Protein AF-A0A419V5K7-F1 (afdb_monomer)

Nearest PDB structures (foldseek):
  6lty-assembly1_B  TM=7.013E-01  e=1.078E+00  Mycobacterium tuberculosis H37Rv
  2fjr-assembly1_A  TM=6.023E-01  e=2.758E+00  Eganvirus ev186
  6b1u-assembly2_C  TM=4.070E-01  e=2.758E+00  Homo sapiens

Mean predicted aligned error: 8.66 Å

Sequence (74 aa):
MFDRNKEIRKAKQNVPYWLIAERLAVHENTLKNWMRKELPDKQKTRILRIIEELKFEIEKERDQIGREDDIHSS

Foldseek 3Di:
DDQAPVVLVVLQVPPDLQQLCVVVVHHSVVVVVPSVDHDDPVVSVVSSVSSVVVVVVVVVVVVVVVPPPPPDDD

Secondary structure (DSSP, 8-state):
---TTHHHHHHHTTS-HHHHHHHTTS-HHHHHHHHHSPPPHHHHHHHHHHHHHHHHHHHHHHHHHTTSTTS---

Solvent-accessible surface area (backbone atoms only — not comparable to full-atom values): 4593 Å² total; per-residue (Å²): 131,86,75,56,61,56,65,58,60,61,68,32,73,88,59,56,65,58,60,56,14,53,79,68,74,45,53,45,69,56,50,56,50,45,52,75,44,91,69,57,66,74,58,51,53,51,53,51,52,53,43,53,51,51,52,52,49,56,53,54,51,56,65,60,62,76,71,68,83,82,79,83,84,129

Structure (mmCIF, N/CA/C/O backbone):
data_AF-A0A419V5K7-F1
#
_entry.id   AF-A0A419V5K7-F1
#
loop_
_atom_site.group_PDB
_atom_site.id
_atom_site.type_symbol
_atom_site.label_atom_id
_atom_site.label_alt_id
_atom_site.label_comp_id
_atom_site.label_asym_id
_atom_site.label_entity_id
_atom_site.label_seq_id
_atom_site.pdbx_PDB_ins_code
_atom_site.Cartn_x
_atom_site.Cartn_y
_atom_site.Cartn_z
_atom_site.occupancy
_atom_site.B_iso_or_equiv
_atom_site.auth_seq_id
_atom_site.auth_comp_id
_atom_site.auth_asym_id
_atom_site.auth_atom_id
_atom_site.pdbx_PDB_model_num
ATOM 1 N N . MET A 1 1 ? 14.570 15.179 -7.893 1.00 45.88 1 MET A N 1
ATOM 2 C CA . MET A 1 1 ? 14.370 13.920 -7.140 1.00 45.88 1 MET A CA 1
ATOM 3 C C . MET A 1 1 ? 13.116 13.264 -7.699 1.00 45.88 1 MET A C 1
ATOM 5 O O . MET A 1 1 ? 12.058 13.871 -7.630 1.00 45.88 1 MET A O 1
ATOM 9 N N . PHE A 1 2 ? 13.248 12.147 -8.417 1.00 49.75 2 PHE A N 1
ATOM 10 C CA . PHE A 1 2 ? 12.160 11.593 -9.227 1.00 49.75 2 PHE A CA 1
ATOM 11 C C . PHE A 1 2 ? 11.076 10.984 -8.334 1.00 49.75 2 PHE A C 1
ATOM 13 O O . PHE A 1 2 ? 11.237 9.882 -7.819 1.00 49.75 2 PHE A O 1
ATOM 20 N N . ASP A 1 3 ? 9.971 11.704 -8.161 1.00 55.97 3 ASP A N 1
ATOM 21 C CA . ASP A 1 3 ? 8.775 11.229 -7.462 1.00 55.97 3 ASP A CA 1
ATOM 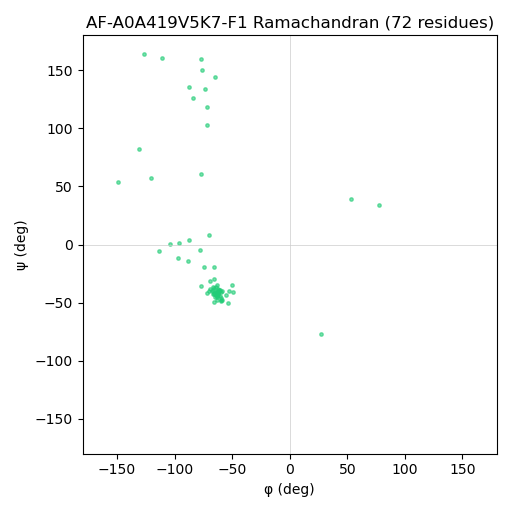22 C C . ASP A 1 3 ? 7.979 10.281 -8.379 1.00 55.97 3 ASP A C 1
ATOM 24 O O . ASP A 1 3 ? 6.843 10.545 -8.776 1.00 55.97 3 ASP A O 1
ATOM 28 N N . ARG A 1 4 ? 8.617 9.178 -8.786 1.00 64.38 4 ARG A N 1
ATOM 29 C CA . ARG A 1 4 ? 7.930 8.093 -9.490 1.00 64.38 4 ARG A CA 1
ATOM 30 C C . ARG A 1 4 ? 7.087 7.350 -8.450 1.00 64.38 4 ARG A C 1
ATOM 32 O O . ARG A 1 4 ? 7.548 7.091 -7.342 1.00 64.38 4 ARG A O 1
ATOM 39 N N . ASN A 1 5 ? 5.830 7.069 -8.788 1.00 69.88 5 ASN A N 1
ATOM 40 C CA . ASN A 1 5 ? 4.855 6.345 -7.957 1.00 69.88 5 ASN A CA 1
ATOM 41 C C . ASN A 1 5 ? 4.208 7.158 -6.812 1.00 69.88 5 ASN A C 1
ATOM 43 O O . ASN A 1 5 ? 3.845 6.604 -5.769 1.00 69.88 5 ASN A O 1
ATOM 47 N N . LYS A 1 6 ? 3.978 8.465 -7.021 1.00 74.75 6 LYS A N 1
ATOM 48 C CA . LYS A 1 6 ? 3.189 9.324 -6.107 1.00 74.75 6 LYS A CA 1
ATOM 49 C C . LYS A 1 6 ? 1.832 8.736 -5.719 1.00 74.75 6 LYS A C 1
ATOM 51 O O . LYS A 1 6 ? 1.392 8.920 -4.588 1.00 74.75 6 LYS A O 1
ATOM 56 N N . GLU A 1 7 ? 1.177 8.026 -6.631 1.00 76.19 7 GLU A N 1
ATOM 57 C CA . GLU A 1 7 ? -0.126 7.403 -6.381 1.00 76.19 7 GLU A CA 1
ATOM 58 C C . GLU A 1 7 ? -0.059 6.341 -5.285 1.00 76.19 7 GLU A C 1
ATOM 60 O O . GLU A 1 7 ? -0.924 6.320 -4.419 1.00 76.19 7 GLU A O 1
ATOM 65 N N . ILE A 1 8 ? 1.005 5.531 -5.251 1.00 77.62 8 ILE A N 1
ATOM 66 C CA . ILE A 1 8 ? 1.183 4.511 -4.211 1.00 77.62 8 ILE A CA 1
ATOM 67 C C . ILE A 1 8 ? 1.419 5.186 -2.857 1.00 77.62 8 ILE A C 1
ATOM 69 O O . ILE A 1 8 ? 0.847 4.768 -1.857 1.00 77.62 8 ILE A O 1
ATOM 73 N N . ARG A 1 9 ? 2.193 6.281 -2.816 1.00 76.06 9 ARG A N 1
ATOM 74 C CA . ARG A 1 9 ? 2.375 7.077 -1.588 1.00 76.06 9 ARG A CA 1
ATOM 75 C C . ARG A 1 9 ? 1.066 7.696 -1.095 1.00 76.06 9 ARG A C 1
ATOM 77 O O . ARG A 1 9 ? 0.825 7.686 0.109 1.00 76.06 9 ARG A O 1
ATOM 84 N N . LYS A 1 10 ? 0.236 8.215 -2.007 1.00 80.38 10 LYS A N 1
ATOM 85 C CA . LYS A 1 10 ? -1.083 8.773 -1.675 1.00 80.38 10 LYS A CA 1
ATOM 86 C C . LYS A 1 10 ? -2.042 7.701 -1.165 1.00 80.38 10 LYS A C 1
ATOM 88 O O . LYS A 1 10 ? -2.639 7.898 -0.116 1.00 80.38 10 LYS A O 1
ATOM 93 N N . ALA A 1 11 ? -2.162 6.584 -1.879 1.00 80.25 11 ALA A N 1
ATOM 94 C CA . ALA A 1 11 ? -3.062 5.493 -1.516 1.00 80.25 11 ALA A CA 1
ATOM 95 C C . ALA A 1 11 ? -2.668 4.860 -0.178 1.00 80.25 11 ALA A C 1
ATOM 97 O O . ALA A 1 11 ? -3.526 4.591 0.656 1.00 80.25 11 ALA A O 1
ATOM 98 N N . LYS A 1 12 ? -1.359 4.669 0.037 1.00 78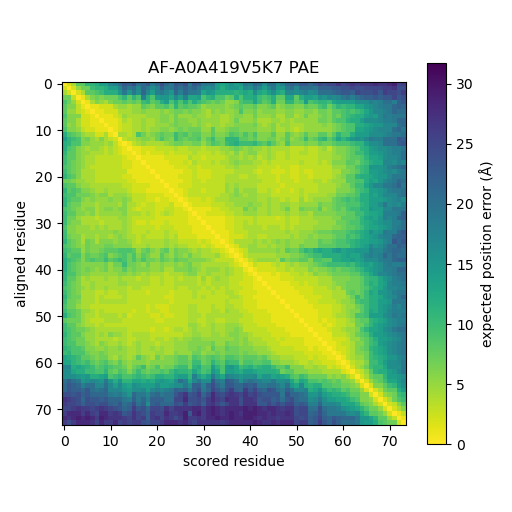.75 12 LYS A N 1
ATOM 99 C CA . LYS A 1 12 ? -0.795 4.081 1.249 1.00 78.75 12 LYS A CA 1
ATOM 100 C C . LYS A 1 12 ? -1.268 4.806 2.509 1.00 78.75 12 LYS A C 1
ATOM 102 O O . LYS A 1 12 ? -1.679 4.130 3.430 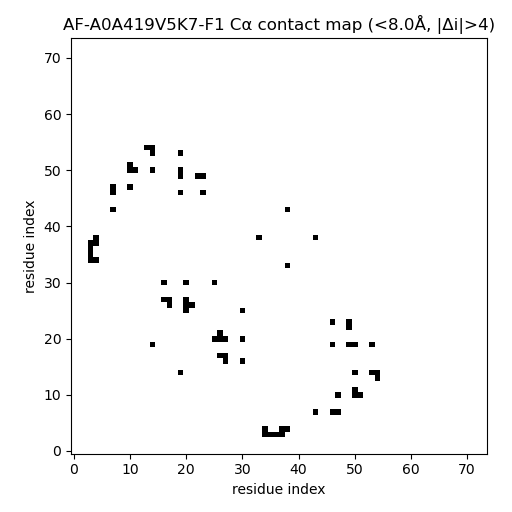1.00 78.75 12 LYS A O 1
ATOM 107 N N . GLN A 1 13 ? -1.163 6.136 2.563 1.00 75.75 13 GLN A N 1
ATOM 108 C CA . GLN A 1 13 ? -1.370 7.014 3.730 1.00 75.75 13 GLN A CA 1
ATOM 109 C C . GLN A 1 13 ? -1.119 6.401 5.133 1.00 75.75 13 GLN A C 1
ATOM 111 O O . GLN A 1 13 ? -0.076 6.680 5.716 1.00 75.75 13 GLN A O 1
ATOM 116 N N . ASN A 1 14 ? -2.037 5.584 5.664 1.00 75.50 14 ASN A N 1
ATOM 117 C CA . ASN A 1 14 ? -1.964 4.949 6.990 1.00 75.50 14 ASN A CA 1
ATOM 118 C C . ASN A 1 14 ? -1.438 3.499 6.995 1.00 75.50 14 ASN A C 1
ATOM 120 O O . ASN A 1 14 ? -1.133 2.958 8.051 1.00 75.50 14 ASN A O 1
ATOM 124 N N . VAL A 1 15 ? -1.317 2.857 5.837 1.00 83.69 15 VAL A N 1
ATOM 125 C CA . VAL A 1 15 ? -0.837 1.479 5.696 1.00 83.69 15 VAL A CA 1
ATOM 126 C C . VAL A 1 15 ? 0.694 1.484 5.672 1.00 83.69 15 VAL A C 1
ATOM 128 O O . VAL A 1 15 ? 1.273 2.191 4.858 1.00 83.69 15 VAL A O 1
ATOM 131 N N . PRO A 1 16 ? 1.421 0.740 6.512 1.00 85.19 16 PRO A N 1
ATOM 132 C CA . PRO A 1 16 ? 2.883 0.729 6.472 1.00 85.19 16 PRO A CA 1
ATOM 133 C C . PRO A 1 16 ? 3.451 -0.113 5.309 1.00 85.19 16 PRO A C 1
ATOM 135 O O . PRO A 1 16 ? 2.779 -0.970 4.743 1.00 85.19 16 PRO A O 1
ATOM 138 N N . TYR A 1 17 ? 4.713 0.137 4.920 1.00 84.44 17 TYR A N 1
ATOM 139 C CA . TYR A 1 17 ? 5.338 -0.567 3.782 1.00 84.44 17 TYR A CA 1
ATOM 140 C C . TYR A 1 17 ? 5.520 -2.063 4.043 1.00 84.44 17 TYR A C 1
ATOM 142 O O . TYR A 1 17 ? 5.340 -2.848 3.116 1.00 84.44 17 TYR A O 1
ATOM 150 N N . TRP A 1 18 ? 5.863 -2.447 5.275 1.00 87.25 18 TRP A N 1
ATOM 151 C CA . TRP A 1 18 ? 6.018 -3.847 5.660 1.00 87.25 18 TRP A CA 1
ATOM 152 C C . TRP A 1 18 ? 4.725 -4.640 5.447 1.00 87.25 18 TRP A C 1
ATOM 154 O O . TRP A 1 18 ? 4.787 -5.722 4.885 1.00 87.25 18 TRP A O 1
ATOM 164 N N . LEU A 1 19 ? 3.561 -4.064 5.760 1.00 86.88 19 LEU A N 1
ATOM 165 C CA . LEU A 1 19 ? 2.264 -4.737 5.631 1.00 86.88 19 LEU A CA 1
ATOM 166 C C . LEU A 1 19 ? 1.861 -4.936 4.162 1.00 86.88 19 LEU A C 1
ATOM 168 O O . LEU A 1 19 ? 1.384 -5.994 3.759 1.00 86.88 19 LEU A O 1
ATOM 172 N N . ILE A 1 20 ? 2.129 -3.933 3.322 1.00 87.88 20 ILE A N 1
ATOM 173 C CA . ILE A 1 20 ? 1.934 -4.049 1.869 1.00 87.88 20 ILE A CA 1
ATOM 174 C C . ILE A 1 20 ? 2.871 -5.119 1.298 1.00 87.88 20 ILE A C 1
ATOM 176 O O . ILE A 1 20 ? 2.463 -5.918 0.456 1.00 87.88 20 ILE A O 1
ATOM 180 N N . ALA A 1 21 ? 4.130 -5.128 1.744 1.00 89.88 21 ALA A N 1
ATOM 181 C CA . ALA A 1 21 ? 5.126 -6.101 1.317 1.00 89.88 21 ALA A CA 1
ATOM 182 C C . ALA A 1 21 ? 4.736 -7.526 1.743 1.00 89.88 21 ALA A C 1
ATOM 184 O O . ALA A 1 21 ? 4.813 -8.440 0.926 1.00 89.88 21 ALA A O 1
ATOM 185 N N . GLU A 1 22 ? 4.219 -7.690 2.959 1.00 89.44 22 GLU A N 1
ATOM 186 C CA . GLU A 1 22 ? 3.716 -8.956 3.492 1.00 89.44 22 GLU A CA 1
ATOM 187 C C . GLU A 1 22 ? 2.572 -9.515 2.639 1.00 89.44 22 GLU A C 1
ATOM 189 O O . GLU A 1 22 ? 2.647 -10.657 2.186 1.00 89.44 22 GLU A O 1
ATOM 194 N N . ARG A 1 23 ? 1.572 -8.691 2.287 1.00 88.94 23 ARG A N 1
ATOM 195 C CA . ARG A 1 23 ? 0.488 -9.121 1.379 1.00 88.94 23 ARG A CA 1
ATOM 196 C C . ARG A 1 23 ? 0.948 -9.414 -0.041 1.00 88.94 23 ARG A C 1
ATOM 198 O O . ARG A 1 23 ? 0.358 -10.244 -0.729 1.00 88.94 23 ARG A O 1
ATOM 205 N N . LEU A 1 24 ? 1.996 -8.738 -0.493 1.00 86.56 24 LEU A N 1
ATOM 206 C CA . LEU A 1 24 ? 2.646 -9.028 -1.768 1.00 86.56 24 LEU A CA 1
ATOM 207 C C . LEU A 1 24 ? 3.560 -10.260 -1.699 1.00 86.56 24 LEU A C 1
ATOM 209 O O . LEU A 1 24 ? 4.080 -10.654 -2.743 1.00 86.56 24 LEU A O 1
ATOM 213 N N . ALA A 1 25 ? 3.751 -10.857 -0.517 1.00 87.69 25 ALA A N 1
ATOM 214 C CA . ALA A 1 25 ? 4.724 -11.913 -0.246 1.00 87.69 25 ALA A CA 1
ATOM 215 C C . ALA A 1 25 ? 6.152 -11.528 -0.684 1.00 87.69 25 ALA A C 1
ATOM 217 O O . ALA A 1 25 ? 6.902 -12.334 -1.237 1.00 87.69 25 ALA A O 1
ATOM 218 N N . VAL A 1 26 ? 6.529 -10.266 -0.463 1.00 88.88 26 VAL A N 1
ATOM 219 C CA . VAL A 1 26 ? 7.860 -9.726 -0.768 1.00 88.88 26 VAL A CA 1
ATOM 220 C C . VAL A 1 26 ? 8.472 -9.058 0.457 1.00 88.88 26 VAL A C 1
ATOM 222 O O . VAL A 1 26 ? 7.793 -8.685 1.406 1.00 88.88 26 VAL A O 1
ATOM 225 N N . HIS A 1 27 ? 9.783 -8.832 0.415 1.00 89.50 27 HIS A N 1
ATOM 226 C CA . HIS A 1 27 ? 10.452 -8.026 1.430 1.00 89.50 27 HIS A CA 1
ATOM 227 C C . HIS A 1 27 ? 10.203 -6.526 1.241 1.00 89.50 27 HIS A C 1
ATOM 229 O O . HIS A 1 27 ? 10.127 -6.019 0.118 1.00 89.50 27 HIS A O 1
ATOM 235 N N . GLU A 1 28 ? 10.210 -5.784 2.351 1.00 86.62 28 GLU A N 1
ATOM 236 C CA . GLU A 1 28 ? 10.142 -4.317 2.344 1.00 86.62 28 GLU A CA 1
ATOM 237 C C . GLU A 1 28 ? 11.222 -3.698 1.442 1.00 86.62 28 GLU A C 1
ATOM 239 O O . GLU A 1 28 ? 10.956 -2.752 0.700 1.00 86.62 28 GLU A O 1
ATOM 244 N N . ASN A 1 29 ? 12.437 -4.256 1.451 1.00 87.69 29 ASN A N 1
ATOM 245 C CA . ASN A 1 29 ? 13.526 -3.785 0.599 1.00 87.69 29 ASN A CA 1
ATOM 246 C C . ASN A 1 29 ? 13.197 -3.926 -0.893 1.00 87.69 29 ASN A C 1
ATOM 248 O O . ASN A 1 29 ? 13.510 -3.028 -1.675 1.00 87.69 29 ASN A O 1
ATOM 252 N N . THR A 1 30 ? 12.525 -5.013 -1.278 1.00 87.69 30 THR A N 1
ATOM 253 C CA . THR A 1 30 ? 12.040 -5.235 -2.645 1.00 87.69 30 THR A CA 1
ATOM 254 C C . THR A 1 30 ? 11.014 -4.173 -3.018 1.00 87.69 30 THR A C 1
ATOM 256 O O . THR A 1 30 ? 11.164 -3.520 -4.052 1.00 87.69 30 THR A O 1
ATOM 259 N N . LEU A 1 31 ? 10.044 -3.914 -2.136 1.00 86.06 31 LEU A N 1
ATOM 260 C CA . LEU A 1 31 ? 9.029 -2.881 -2.342 1.00 86.06 31 LEU A CA 1
ATOM 261 C C . LEU A 1 31 ? 9.652 -1.476 -2.446 1.00 86.06 31 LEU A C 1
ATOM 263 O O . LEU A 1 31 ? 9.310 -0.710 -3.347 1.00 86.06 31 LEU A O 1
ATOM 267 N N . LYS A 1 32 ? 10.623 -1.138 -1.590 1.00 83.56 32 LYS A N 1
ATOM 268 C CA . LYS A 1 32 ? 11.381 0.125 -1.679 1.00 83.56 32 LYS A CA 1
ATOM 269 C C . LYS A 1 32 ? 12.154 0.234 -2.995 1.00 83.56 32 LYS A C 1
ATOM 271 O O . LYS A 1 32 ? 12.198 1.315 -3.582 1.00 83.56 32 LYS A O 1
ATOM 276 N N . ASN A 1 33 ? 12.735 -0.864 -3.482 1.00 85.44 33 ASN A N 1
ATOM 277 C CA . ASN A 1 33 ? 13.423 -0.889 -4.774 1.00 85.44 33 ASN A CA 1
ATOM 278 C C . ASN A 1 33 ? 12.455 -0.692 -5.945 1.00 85.44 33 ASN A C 1
ATOM 280 O O . ASN A 1 33 ? 12.795 -0.011 -6.910 1.00 85.44 33 ASN A O 1
ATOM 284 N N . TRP A 1 34 ? 11.244 -1.237 -5.849 1.00 83.94 34 TRP A N 1
ATOM 285 C CA . TRP A 1 34 ? 10.181 -1.011 -6.826 1.00 83.94 34 TRP A CA 1
ATOM 286 C C . TRP A 1 34 ? 9.745 0.452 -6.878 1.00 83.94 34 TRP A C 1
ATOM 288 O O . TRP A 1 34 ? 9.540 0.976 -7.963 1.00 83.94 34 TRP A O 1
ATOM 298 N N . MET A 1 35 ? 9.705 1.154 -5.742 1.00 78.25 35 MET A N 1
ATOM 299 C CA . MET A 1 35 ? 9.425 2.600 -5.718 1.00 78.25 35 MET A CA 1
ATOM 300 C C . MET A 1 35 ? 10.513 3.453 -6.384 1.00 78.25 35 M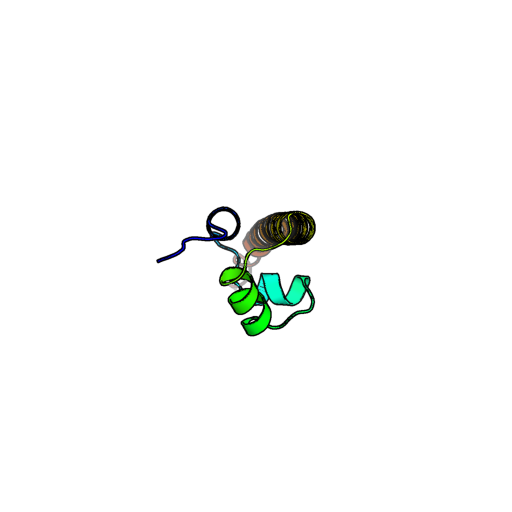ET A C 1
ATOM 302 O O . MET A 1 35 ? 10.261 4.602 -6.736 1.00 78.25 35 MET A O 1
ATOM 306 N N . ARG A 1 36 ? 11.730 2.919 -6.548 1.00 80.19 36 ARG A N 1
ATOM 307 C CA . ARG A 1 36 ? 12.834 3.597 -7.250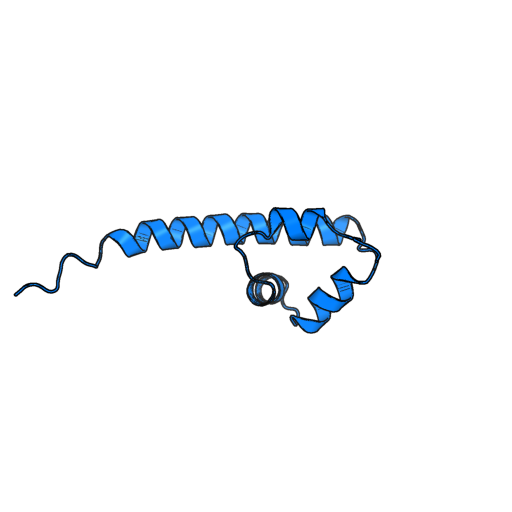 1.00 80.19 36 ARG A CA 1
ATOM 308 C C . ARG A 1 36 ? 12.846 3.322 -8.754 1.00 80.19 36 ARG A C 1
ATOM 310 O O . ARG A 1 36 ? 13.559 4.011 -9.480 1.00 80.19 36 ARG A O 1
ATOM 317 N N . LYS A 1 37 ? 12.099 2.318 -9.213 1.00 79.12 37 LYS A N 1
ATOM 318 C CA . LYS A 1 37 ? 12.024 1.894 -10.613 1.00 79.12 37 LYS A CA 1
ATOM 319 C C . LYS A 1 37 ? 10.649 2.227 -11.186 1.00 79.12 37 LYS A C 1
ATOM 321 O O . LYS A 1 37 ? 9.687 2.447 -10.456 1.00 79.12 37 LYS A O 1
ATOM 326 N N . GLU A 1 38 ? 10.562 2.284 -12.507 1.00 77.19 38 GLU A N 1
ATOM 327 C CA . GLU A 1 38 ? 9.271 2.385 -13.176 1.00 77.19 38 GLU A CA 1
ATOM 328 C C . GLU A 1 38 ? 8.550 1.040 -13.053 1.00 77.19 38 GLU A C 1
ATOM 330 O O . GLU A 1 38 ? 9.078 0.000 -13.453 1.00 77.19 38 GLU A O 1
ATOM 335 N N . LEU A 1 39 ? 7.389 1.051 -12.400 1.00 80.75 39 LEU A N 1
ATOM 336 C CA . LEU A 1 39 ? 6.575 -0.141 -12.209 1.00 80.75 39 LEU A CA 1
ATOM 337 C C . LEU A 1 39 ? 5.647 -0.321 -1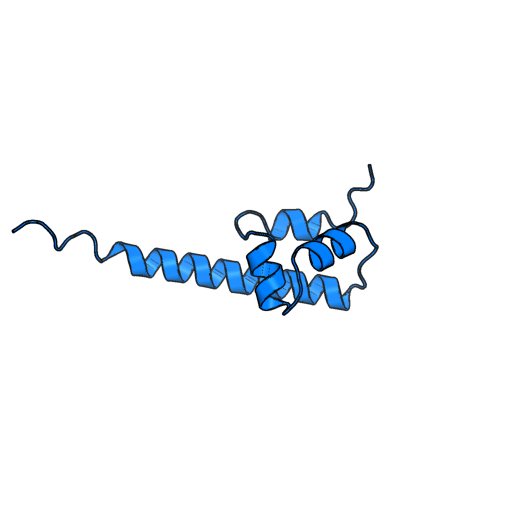3.411 1.00 80.75 39 LEU A C 1
ATOM 339 O O . LEU A 1 39 ? 5.001 0.646 -13.809 1.00 80.75 39 LEU A O 1
ATOM 343 N N . PRO A 1 40 ? 5.505 -1.546 -13.945 1.00 82.06 40 PRO A N 1
ATOM 344 C CA . PRO A 1 40 ? 4.486 -1.811 -14.949 1.00 82.06 40 PRO A CA 1
ATOM 345 C C . PRO A 1 40 ? 3.091 -1.626 -14.336 1.00 82.06 40 PRO A C 1
ATOM 347 O O . PRO A 1 40 ? 2.864 -2.014 -13.184 1.00 82.06 40 PRO A O 1
ATOM 350 N N . ASP A 1 41 ? 2.140 -1.109 -15.118 1.00 81.25 41 ASP A N 1
ATOM 351 C CA . ASP A 1 41 ? 0.767 -0.833 -14.667 1.00 81.25 41 ASP A CA 1
ATOM 352 C C . ASP A 1 41 ? 0.121 -2.013 -13.935 1.00 81.25 41 ASP A C 1
ATOM 354 O O . ASP A 1 41 ? -0.460 -1.835 -12.869 1.00 81.25 41 ASP A O 1
ATOM 358 N N . LYS A 1 42 ? 0.329 -3.249 -14.413 1.00 84.44 42 LYS A N 1
ATOM 359 C CA . LYS A 1 42 ? -0.170 -4.462 -13.738 1.00 84.44 42 LYS A CA 1
ATOM 360 C C . LYS A 1 42 ? 0.282 -4.572 -12.279 1.00 84.44 42 LYS A C 1
ATOM 362 O O . LYS A 1 42 ? -0.515 -4.947 -11.421 1.00 84.44 42 LYS A O 1
ATOM 367 N N . GLN A 1 43 ? 1.552 -4.280 -11.987 1.00 83.88 43 GLN A N 1
ATOM 368 C CA . GLN A 1 43 ? 2.044 -4.316 -10.608 1.00 83.88 43 GLN A CA 1
ATOM 369 C C . GLN A 1 43 ? 1.485 -3.155 -9.797 1.00 83.88 43 GLN A C 1
ATOM 371 O O . GLN A 1 43 ? 1.066 -3.355 -8.661 1.00 83.88 43 GLN A O 1
ATOM 376 N N . LYS A 1 44 ? 1.433 -1.959 -10.384 1.00 85.06 44 LYS A N 1
ATOM 377 C CA . LYS A 1 44 ? 0.888 -0.772 -9.726 1.00 85.06 44 LYS A CA 1
ATOM 378 C C . LYS A 1 44 ? -0.572 -0.979 -9.308 1.00 85.06 44 LYS A C 1
ATOM 380 O O . LYS A 1 44 ? -0.895 -0.753 -8.145 1.00 85.06 44 LYS A O 1
ATOM 385 N N . THR A 1 45 ? -1.421 -1.491 -10.201 1.00 86.31 45 THR A N 1
ATOM 386 C CA . THR A 1 45 ? -2.820 -1.838 -9.896 1.00 86.31 45 THR A CA 1
ATOM 387 C C . THR A 1 45 ? -2.914 -2.877 -8.784 1.00 86.31 45 THR A C 1
ATOM 389 O O . THR A 1 45 ? -3.751 -2.755 -7.894 1.00 86.31 45 THR A O 1
ATOM 392 N N . ARG A 1 46 ? -2.035 -3.885 -8.789 1.00 87.88 46 ARG A N 1
ATOM 393 C CA . ARG A 1 46 ? -2.028 -4.921 -7.751 1.00 87.88 46 ARG A CA 1
ATOM 394 C C . ARG A 1 46 ? -1.651 -4.364 -6.379 1.00 87.88 46 ARG A C 1
ATOM 396 O O . ARG A 1 46 ? -2.299 -4.708 -5.398 1.00 87.88 46 ARG A O 1
ATOM 403 N N . ILE A 1 47 ? -0.657 -3.476 -6.321 1.00 86.25 47 ILE A N 1
ATOM 404 C CA . ILE A 1 47 ? -0.265 -2.783 -5.086 1.00 86.25 47 ILE A CA 1
ATOM 405 C C . ILE A 1 47 ? -1.413 -1.902 -4.580 1.00 86.25 47 ILE A C 1
ATOM 407 O O . ILE A 1 47 ? -1.725 -1.944 -3.396 1.00 86.25 47 ILE A O 1
ATOM 411 N N . LEU A 1 48 ? -2.060 -1.134 -5.465 1.00 86.94 48 LEU A N 1
ATOM 412 C CA . LEU A 1 48 ? -3.191 -0.273 -5.101 1.00 86.94 48 LEU A CA 1
ATOM 413 C C . LEU A 1 48 ? -4.352 -1.081 -4.509 1.00 86.94 48 LEU A C 1
ATOM 415 O O . LEU A 1 48 ? -4.842 -0.732 -3.441 1.00 86.94 48 LEU A O 1
ATOM 419 N N . ARG A 1 49 ? -4.712 -2.203 -5.140 1.00 90.12 49 ARG A N 1
ATOM 420 C CA . ARG A 1 49 ? -5.779 -3.086 -4.653 1.00 90.12 49 ARG A CA 1
ATOM 421 C C . ARG A 1 49 ? -5.479 -3.652 -3.263 1.00 90.12 49 ARG A C 1
ATOM 423 O O . ARG A 1 49 ? -6.342 -3.621 -2.398 1.00 90.12 49 ARG A O 1
ATOM 430 N N . ILE A 1 50 ? -4.245 -4.101 -3.032 1.00 90.12 50 ILE A N 1
ATOM 431 C CA . ILE A 1 50 ? -3.811 -4.598 -1.718 1.00 90.12 50 ILE A CA 1
ATOM 432 C C . ILE A 1 50 ? -3.893 -3.497 -0.657 1.00 90.12 50 ILE A C 1
ATOM 434 O O . ILE A 1 50 ? -4.309 -3.761 0.464 1.00 90.12 50 ILE A O 1
ATOM 438 N N . ILE A 1 51 ? -3.507 -2.263 -0.996 1.00 88.50 51 ILE A N 1
ATOM 439 C CA . ILE A 1 51 ? -3.608 -1.125 -0.074 1.00 88.50 51 ILE A CA 1
ATOM 440 C C . ILE A 1 51 ? -5.069 -0.855 0.303 1.00 88.50 51 ILE A C 1
ATOM 442 O O . ILE A 1 51 ? -5.344 -0.608 1.475 1.00 88.50 51 ILE A O 1
ATOM 446 N N . GLU A 1 52 ? -5.993 -0.904 -0.659 1.00 88.69 52 GLU A N 1
ATOM 447 C CA . GLU A 1 52 ? -7.426 -0.742 -0.383 1.00 88.69 52 GLU A CA 1
ATOM 448 C C . GLU A 1 52 ? -7.967 -1.851 0.523 1.00 88.69 52 GLU A C 1
ATOM 450 O O . GLU A 1 52 ? -8.651 -1.547 1.499 1.00 88.69 52 GLU A O 1
ATOM 455 N N . GLU A 1 53 ? -7.608 -3.111 0.261 1.00 89.38 53 GLU A N 1
ATOM 456 C CA . GLU A 1 53 ? -7.995 -4.236 1.121 1.00 89.38 53 GLU A CA 1
ATOM 457 C C . GLU A 1 53 ? -7.461 -4.061 2.546 1.00 89.38 53 GLU A C 1
ATOM 459 O O . GLU A 1 53 ? -8.225 -4.137 3.502 1.00 89.38 53 GLU A O 1
ATOM 464 N N . LEU A 1 54 ? 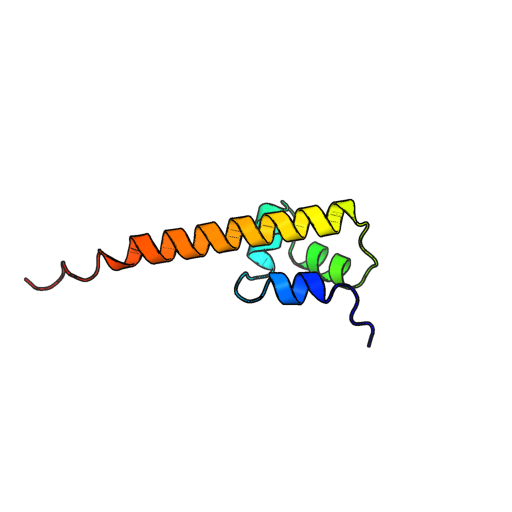-6.173 -3.739 2.696 1.00 88.44 54 LEU A N 1
ATOM 465 C CA . LEU A 1 54 ? -5.559 -3.507 4.005 1.00 88.44 54 LEU A CA 1
ATOM 466 C C . LEU A 1 54 ? -6.217 -2.348 4.751 1.00 88.44 54 LEU A C 1
ATOM 468 O O . LEU A 1 54 ? -6.408 -2.421 5.959 1.00 88.44 54 LEU A O 1
ATOM 472 N N . LYS A 1 55 ? -6.574 -1.271 4.048 1.00 85.94 55 LYS A N 1
ATOM 473 C CA . LYS A 1 55 ? -7.260 -0.133 4.660 1.00 85.94 55 LYS A CA 1
ATOM 474 C C . LYS A 1 55 ? -8.632 -0.544 5.198 1.00 85.94 55 LYS A C 1
ATOM 476 O O . LYS A 1 55 ? -8.985 -0.129 6.297 1.00 85.94 55 LYS A O 1
ATOM 481 N N . PHE A 1 56 ? -9.365 -1.363 4.446 1.00 86.06 56 PHE A N 1
ATOM 482 C CA . PHE A 1 56 ? -10.653 -1.898 4.874 1.00 86.06 56 PHE A CA 1
ATOM 483 C C . PHE A 1 56 ? -10.509 -2.839 6.077 1.00 86.06 56 PHE A C 1
ATOM 485 O O . PHE A 1 56 ? -11.284 -2.734 7.022 1.00 86.06 56 PHE A O 1
ATOM 492 N N . GLU A 1 57 ? -9.497 -3.712 6.086 1.00 85.88 57 GLU A N 1
ATOM 493 C CA . GLU A 1 57 ? -9.241 -4.601 7.227 1.00 85.88 57 GLU A CA 1
ATOM 494 C C . GLU A 1 57 ? -8.851 -3.822 8.487 1.00 85.88 57 GLU A C 1
ATOM 496 O O . GLU A 1 57 ? -9.433 -4.057 9.538 1.00 85.88 57 GLU A O 1
ATOM 501 N N . ILE A 1 58 ? -7.962 -2.829 8.378 1.00 82.88 58 ILE A N 1
ATOM 502 C CA . ILE A 1 58 ? -7.571 -1.967 9.508 1.00 82.88 58 ILE A CA 1
ATOM 503 C C . ILE A 1 58 ? -8.776 -1.192 10.060 1.00 82.88 58 ILE A C 1
ATOM 505 O O . ILE A 1 58 ? -8.902 -1.018 11.271 1.00 82.88 58 ILE A O 1
ATOM 509 N N . GLU A 1 59 ? -9.657 -0.692 9.191 1.00 81.19 59 GLU A N 1
ATOM 510 C CA . GLU A 1 59 ? -10.871 0.015 9.611 1.00 81.19 59 GLU A CA 1
ATOM 511 C C . GLU A 1 59 ? -11.853 -0.926 10.318 1.00 81.19 59 GLU A C 1
ATOM 513 O O . GLU A 1 59 ? -12.378 -0.588 11.378 1.00 81.19 59 GLU A O 1
ATOM 518 N N . LYS A 1 60 ? -12.026 -2.139 9.787 1.00 79.50 60 LYS A N 1
ATOM 519 C CA . LYS A 1 60 ? -12.881 -3.174 10.374 1.00 79.50 60 LYS A CA 1
ATOM 520 C C . LYS A 1 60 ? -12.353 -3.684 11.719 1.00 79.50 60 LYS A C 1
ATOM 522 O O . LYS A 1 60 ? -13.136 -3.914 12.635 1.00 79.50 60 LYS A O 1
ATOM 527 N N . GLU A 1 61 ? -11.042 -3.850 11.847 1.00 76.69 61 GLU A N 1
ATOM 528 C CA . GLU A 1 61 ? -10.395 -4.286 13.087 1.00 76.69 61 GLU A CA 1
ATOM 529 C C . GLU A 1 61 ? -10.486 -3.195 14.167 1.00 76.69 61 GLU A C 1
ATOM 531 O O . GLU A 1 61 ? -10.802 -3.487 15.319 1.00 76.69 61 GLU A O 1
ATOM 536 N N . ARG A 1 62 ? -10.349 -1.914 13.789 1.00 68.50 62 ARG A N 1
ATOM 537 C CA . ARG A 1 62 ? -10.594 -0.782 14.704 1.00 68.50 62 ARG A CA 1
ATOM 538 C C . ARG A 1 62 ? -12.041 -0.701 15.195 1.00 68.50 62 ARG A C 1
ATOM 540 O O . ARG A 1 62 ? -12.245 -0.312 16.341 1.00 68.50 62 ARG A O 1
ATOM 547 N N . ASP A 1 63 ? -13.021 -1.052 14.364 1.00 62.84 63 ASP A N 1
ATOM 548 C CA . ASP A 1 63 ? -14.440 -1.084 14.755 1.00 62.84 63 ASP A CA 1
ATOM 549 C C . ASP A 1 63 ? -14.746 -2.218 15.756 1.00 62.84 63 ASP A C 1
ATOM 551 O O . ASP A 1 63 ? -15.584 -2.061 16.644 1.00 62.84 63 ASP A O 1
ATOM 555 N N . GLN A 1 64 ? -14.022 -3.343 15.682 1.00 60.00 64 GLN A N 1
ATOM 556 C CA . GLN A 1 64 ? -14.199 -4.467 16.611 1.00 60.00 64 GLN A CA 1
ATOM 557 C C . GLN A 1 64 ? -13.566 -4.246 17.988 1.00 60.00 64 GLN A C 1
ATOM 559 O O . GLN A 1 64 ? -14.160 -4.654 18.984 1.00 60.00 64 GLN A O 1
ATOM 564 N N . ILE A 1 65 ? -12.419 -3.567 18.068 1.00 58.34 65 ILE A N 1
ATOM 565 C CA . ILE A 1 65 ? -11.682 -3.384 19.334 1.00 58.34 65 ILE A CA 1
ATOM 566 C C . ILE A 1 65 ? -12.361 -2.354 20.265 1.00 58.34 65 ILE A C 1
ATOM 568 O O . ILE A 1 65 ? -12.177 -2.390 21.476 1.00 58.34 65 ILE A O 1
ATOM 572 N N . GLY A 1 66 ? -13.236 -1.486 19.748 1.00 51.34 66 GLY A N 1
ATOM 573 C CA . GLY A 1 66 ? -13.957 -0.481 20.544 1.00 51.34 66 GLY A CA 1
ATOM 574 C C . GLY A 1 66 ? -15.038 -1.007 21.505 1.00 51.34 66 GLY A C 1
ATOM 575 O O . GLY A 1 66 ? -15.786 -0.196 22.047 1.00 51.34 66 GLY A O 1
ATOM 576 N N . ARG A 1 67 ? -15.173 -2.328 21.702 1.00 52.62 67 ARG A N 1
ATOM 577 C CA . ARG A 1 67 ? -16.185 -2.930 22.595 1.00 52.62 67 ARG A CA 1
ATOM 578 C C . ARG A 1 67 ? -15.635 -3.647 23.833 1.00 52.62 67 ARG A C 1
ATOM 580 O O . ARG A 1 67 ? -16.443 -4.053 24.663 1.00 52.62 67 ARG A O 1
ATOM 587 N N . GLU A 1 68 ? -14.319 -3.786 23.990 1.00 53.19 68 GLU A N 1
ATOM 588 C CA . GLU A 1 68 ? -13.732 -4.596 25.077 1.00 53.19 68 GLU A CA 1
ATOM 589 C C . GLU A 1 68 ? -13.143 -3.794 26.256 1.00 53.19 68 GLU A C 1
ATOM 591 O O . GLU A 1 68 ? -12.711 -4.395 27.235 1.00 53.19 68 GLU A O 1
ATOM 596 N N . ASP A 1 69 ? -13.194 -2.457 26.241 1.00 49.53 69 ASP A N 1
ATOM 597 C CA . ASP A 1 69 ? -12.685 -1.615 27.346 1.00 49.53 69 ASP A CA 1
ATOM 598 C C . ASP A 1 69 ? -13.705 -1.339 28.480 1.00 49.53 69 ASP A C 1
ATOM 600 O O . ASP A 1 69 ? -13.386 -0.627 29.428 1.00 49.53 69 ASP A O 1
ATOM 604 N N . ASP A 1 70 ? -14.917 -1.914 28.446 1.00 51.00 70 ASP A N 1
ATOM 605 C CA . ASP A 1 70 ? -15.935 -1.711 29.505 1.00 51.00 70 ASP A CA 1
ATOM 606 C C . ASP A 1 70 ? -15.951 -2.821 30.581 1.00 51.00 70 ASP A C 1
ATOM 608 O O . ASP A 1 70 ? -16.746 -2.783 31.516 1.00 51.00 70 ASP A O 1
ATOM 612 N N . ILE A 1 71 ? -15.065 -3.825 30.502 1.00 56.97 71 ILE A N 1
ATOM 613 C CA . ILE A 1 71 ? -15.049 -4.963 31.444 1.00 56.97 71 ILE A CA 1
ATOM 614 C C . ILE A 1 71 ? -13.708 -5.053 32.181 1.00 56.97 71 ILE A C 1
ATOM 616 O O . ILE A 1 71 ? -13.035 -6.071 32.118 1.00 56.97 71 ILE A O 1
ATOM 620 N N . HIS A 1 72 ? -13.291 -3.996 32.882 1.00 51.22 72 HIS A N 1
ATOM 621 C CA . HIS A 1 72 ? -12.328 -4.090 33.998 1.00 51.22 72 HIS A CA 1
ATOM 622 C C . HIS A 1 72 ? -12.606 -2.991 35.044 1.00 51.22 72 HIS A C 1
ATOM 624 O O . HIS A 1 72 ? -11.752 -2.191 35.417 1.00 51.22 72 HIS A O 1
ATOM 630 N N . SER A 1 73 ? -13.850 -2.937 35.521 1.00 48.22 73 SER A N 1
ATOM 631 C CA . SER A 1 73 ? -14.214 -2.260 36.772 1.00 48.22 73 SER A CA 1
ATOM 632 C C . SER A 1 73 ? -15.070 -3.197 37.617 1.00 48.22 73 SER A C 1
ATOM 634 O O . SER A 1 73 ? -16.297 -3.143 37.586 1.00 48.22 73 SER A O 1
ATOM 636 N N . SER A 1 74 ?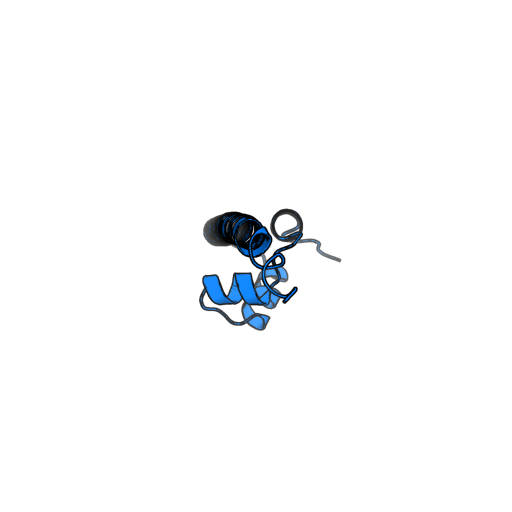 -14.422 -4.108 38.340 1.00 55.19 74 SER A N 1
ATOM 637 C CA . SER A 1 74 ? -14.979 -4.819 39.500 1.00 55.19 74 SER A CA 1
ATOM 638 C C . SER A 1 74 ? -13.853 -5.338 40.378 1.00 55.19 74 SER A C 1
ATOM 640 O O . SER A 1 74 ? -12.835 -5.787 39.806 1.00 55.19 74 SER A O 1
#

Radius of gyration: 16.19 Å; Cα contacts (8 Å, |Δi|>4): 38; chains: 1; bounding box: 31×26×54 Å

Organism: NCBI:txid342944

pLDD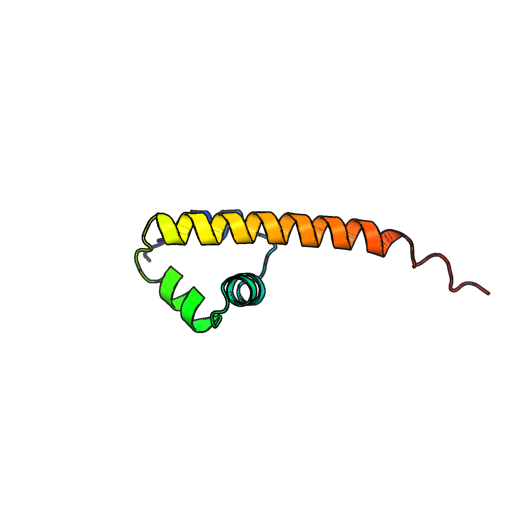T: mean 77.17, std 13.14, range [45.88, 90.12]